Protein AF-A0A3P7K5H7-F1 (afdb_monomer)

pLDDT: mean 81.03, std 12.05, range [38.81, 89.62]

Structure (mmCIF, N/CA/C/O backbone):
data_AF-A0A3P7K5H7-F1
#
_entry.id   AF-A0A3P7K5H7-F1
#
loop_
_atom_site.group_PDB
_atom_site.id
_atom_site.type_symbol
_atom_site.label_atom_id
_atom_site.label_alt_id
_atom_site.label_comp_id
_atom_site.label_asym_id
_atom_site.label_entity_id
_atom_site.label_seq_id
_atom_site.pdbx_PDB_ins_code
_atom_site.Cartn_x
_atom_site.Cartn_y
_atom_site.Cartn_z
_atom_site.occupancy
_atom_site.B_iso_or_equiv
_atom_site.auth_seq_id
_atom_site.auth_comp_id
_atom_site.auth_asym_id
_atom_site.auth_atom_id
_atom_site.pdbx_PDB_model_num
ATOM 1 N N . ASP A 1 1 ? 1.215 -4.196 -19.303 1.00 53.62 1 ASP A N 1
ATOM 2 C CA . ASP A 1 1 ? 1.573 -5.328 -18.434 1.00 53.62 1 ASP A CA 1
ATOM 3 C C . ASP A 1 1 ? 0.515 -5.566 -17.366 1.00 53.62 1 ASP A C 1
ATOM 5 O O . ASP A 1 1 ? 0.261 -4.686 -16.552 1.00 53.62 1 ASP A O 1
ATOM 9 N N . GLY A 1 2 ? -0.170 -6.711 -17.393 1.00 62.66 2 GLY A N 1
ATOM 10 C CA . GLY A 1 2 ? -1.225 -7.041 -16.418 1.00 62.66 2 GLY A CA 1
ATOM 11 C C . GLY A 1 2 ? -0.701 -7.344 -15.006 1.00 62.66 2 GLY A C 1
ATOM 12 O O . GLY A 1 2 ? -1.456 -7.287 -14.042 1.00 62.66 2 GLY A O 1
ATOM 13 N N . SER A 1 3 ? 0.601 -7.607 -14.872 1.00 74.69 3 SER A N 1
ATOM 14 C CA . SER A 1 3 ? 1.282 -7.983 -13.627 1.00 74.69 3 SER A CA 1
ATOM 15 C C . SER A 1 3 ? 1.160 -6.932 -12.519 1.00 74.69 3 SER A C 1
ATOM 17 O O . SER A 1 3 ? 0.825 -7.287 -11.389 1.00 74.69 3 SER A O 1
ATOM 19 N N . PHE A 1 4 ? 1.364 -5.651 -12.840 1.00 78.38 4 PHE A N 1
ATOM 20 C CA . PHE A 1 4 ? 1.301 -4.567 -11.856 1.00 78.38 4 PHE A CA 1
ATOM 21 C C . PHE A 1 4 ? -0.123 -4.326 -11.347 1.00 78.38 4 PHE A C 1
ATOM 23 O O . PHE A 1 4 ? -0.335 -4.266 -10.142 1.00 78.38 4 PHE A O 1
ATOM 30 N N . LYS A 1 5 ? -1.119 -4.237 -12.242 1.00 81.25 5 LYS A N 1
ATOM 31 C CA . LYS A 1 5 ? -2.518 -3.986 -11.847 1.00 81.25 5 LYS A CA 1
ATOM 32 C C . LYS A 1 5 ? -3.055 -5.096 -10.940 1.00 81.25 5 LYS A C 1
ATOM 34 O O . LYS A 1 5 ? -3.706 -4.807 -9.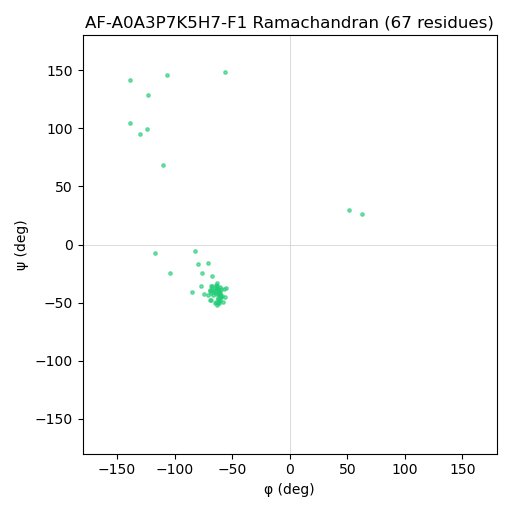941 1.00 81.25 5 LYS A O 1
ATOM 39 N N . THR A 1 6 ? -2.735 -6.353 -11.249 1.00 85.12 6 THR A N 1
ATOM 40 C CA . THR A 1 6 ? -3.080 -7.491 -10.387 1.00 85.12 6 THR A CA 1
ATOM 41 C C . THR A 1 6 ? -2.322 -7.443 -9.061 1.00 85.12 6 THR A C 1
ATOM 43 O O . THR A 1 6 ? -2.921 -7.648 -8.012 1.00 85.12 6 THR A O 1
ATOM 46 N N . GLY A 1 7 ? -1.023 -7.133 -9.082 1.00 83.88 7 GLY A N 1
ATOM 47 C CA . GLY A 1 7 ? -0.212 -6.996 -7.871 1.00 83.88 7 GLY A CA 1
ATOM 48 C C . GLY A 1 7 ? -0.710 -5.907 -6.926 1.00 83.88 7 GLY A C 1
ATOM 49 O O . GLY A 1 7 ? -0.823 -6.130 -5.723 1.00 83.88 7 GLY A O 1
ATOM 50 N N . LEU A 1 8 ? -1.064 -4.755 -7.488 1.00 85.75 8 LEU A N 1
ATOM 51 C CA . LEU A 1 8 ? -1.657 -3.628 -6.787 1.00 85.75 8 LEU A CA 1
ATOM 52 C C . LEU A 1 8 ? -3.012 -4.002 -6.178 1.00 85.75 8 LEU A C 1
ATOM 54 O O . LEU A 1 8 ? -3.226 -3.730 -5.002 1.00 85.75 8 LEU A O 1
ATOM 58 N N . TYR A 1 9 ? -3.894 -4.661 -6.938 1.00 84.94 9 TYR A N 1
ATOM 59 C CA . TYR A 1 9 ? -5.180 -5.133 -6.419 1.00 84.94 9 TYR A CA 1
ATOM 60 C C . TYR A 1 9 ? -4.990 -6.078 -5.227 1.00 84.94 9 TYR A C 1
ATOM 62 O O . TYR A 1 9 ? -5.569 -5.855 -4.170 1.00 84.94 9 TYR A O 1
ATOM 70 N N . CYS A 1 10 ? -4.114 -7.080 -5.354 1.00 87.50 10 CYS A N 1
ATOM 71 C CA . CYS A 1 10 ? -3.809 -7.995 -4.255 1.00 87.50 10 CYS A CA 1
ATOM 72 C C . CYS A 1 10 ? -3.212 -7.270 -3.038 1.00 87.50 10 CYS A C 1
ATOM 74 O O . CYS A 1 10 ? -3.552 -7.600 -1.906 1.00 87.50 10 CYS A O 1
ATOM 76 N N . CYS A 1 11 ? -2.332 -6.290 -3.264 1.00 87.25 11 CYS A N 1
ATOM 77 C CA . CYS A 1 11 ? -1.717 -5.495 -2.203 1.00 87.25 11 CYS A CA 1
ATOM 78 C C . CYS A 1 11 ? -2.757 -4.687 -1.436 1.00 87.25 11 CYS A C 1
ATOM 80 O O . CYS A 1 11 ? -2.845 -4.813 -0.218 1.00 87.25 11 CYS A O 1
ATOM 82 N N . VAL A 1 12 ? -3.587 -3.921 -2.145 1.00 86.19 12 VAL A N 1
ATOM 83 C CA . VAL A 1 12 ? -4.642 -3.121 -1.521 1.00 86.19 12 VAL A CA 1
ATOM 84 C C . VAL A 1 12 ? -5.628 -4.031 -0.792 1.00 86.19 12 VAL A C 1
ATOM 86 O O . VAL A 1 12 ? -5.861 -3.806 0.388 1.00 86.19 12 VAL A O 1
ATOM 89 N N . SER A 1 13 ? -6.128 -5.105 -1.411 1.00 88.50 13 SER A N 1
ATOM 90 C CA . SER A 1 13 ? -7.051 -6.036 -0.740 1.00 88.50 13 SER A CA 1
ATOM 91 C C . SER A 1 13 ? -6.474 -6.608 0.558 1.00 88.50 13 SER A C 1
ATOM 93 O O . SER A 1 13 ? -7.147 -6.579 1.587 1.00 88.50 13 SER A O 1
ATOM 95 N N . LEU A 1 14 ? -5.208 -7.042 0.548 1.00 88.75 14 LEU A N 1
ATOM 96 C CA . LEU A 1 14 ? -4.548 -7.566 1.745 1.00 88.75 14 LEU A CA 1
ATOM 97 C C . LEU A 1 14 ? -4.395 -6.493 2.833 1.00 88.75 14 LEU A C 1
ATOM 99 O O . LEU A 1 14 ? -4.613 -6.768 4.009 1.00 88.75 14 LEU A O 1
ATOM 103 N N . LEU A 1 15 ? -4.048 -5.261 2.459 1.00 87.56 15 LEU A N 1
ATOM 104 C CA . LEU A 1 15 ? -3.938 -4.145 3.401 1.00 87.56 15 LEU A CA 1
ATOM 105 C C . LEU A 1 15 ? -5.281 -3.794 4.046 1.00 87.56 15 LEU A C 1
ATOM 107 O O . LEU A 1 15 ? -5.324 -3.491 5.236 1.00 87.56 15 LEU A O 1
ATOM 111 N N . LEU A 1 16 ? -6.376 -3.873 3.290 1.00 84.00 16 LEU A N 1
ATOM 112 C CA . LEU A 1 16 ? -7.720 -3.625 3.808 1.00 84.00 16 LEU A CA 1
ATOM 113 C C . LEU A 1 16 ? -8.185 -4.714 4.773 1.00 84.00 16 LEU A C 1
ATOM 115 O O . LEU A 1 16 ? -8.804 -4.405 5.790 1.00 84.00 16 LEU A O 1
ATOM 119 N N . GLU A 1 17 ? -7.879 -5.977 4.482 1.00 88.25 17 GLU A N 1
ATOM 120 C CA . GLU A 1 17 ? -8.138 -7.084 5.407 1.00 88.25 17 GLU A CA 1
ATOM 121 C C . GLU A 1 17 ? -7.368 -6.896 6.721 1.00 88.25 17 GLU A C 1
ATOM 123 O O . GLU A 1 17 ? -7.949 -7.025 7.799 1.00 88.25 17 GLU A O 1
ATOM 128 N N . ARG A 1 18 ? -6.090 -6.502 6.639 1.00 87.50 18 ARG A N 1
ATOM 129 C CA . ARG A 1 18 ? -5.245 -6.214 7.810 1.00 87.50 18 ARG A CA 1
ATOM 130 C C . ARG A 1 18 ? -5.754 -5.031 8.621 1.00 87.50 18 ARG A C 1
ATOM 132 O O . ARG A 1 18 ? -5.823 -5.126 9.843 1.00 87.50 18 ARG A O 1
ATOM 139 N N . LEU A 1 19 ? -6.184 -3.959 7.958 1.00 85.88 19 LEU A N 1
ATOM 140 C CA . LEU A 1 19 ? -6.792 -2.817 8.633 1.00 85.88 19 LEU A CA 1
ATOM 141 C C . LEU A 1 19 ? -8.043 -3.235 9.415 1.00 85.88 19 LEU A C 1
ATOM 143 O O . LEU A 1 19 ? -8.193 -2.848 10.566 1.00 85.88 19 LEU A O 1
ATOM 147 N N . LYS A 1 20 ? -8.921 -4.053 8.824 1.00 83.94 20 LYS A N 1
ATOM 148 C CA . LYS A 1 20 ? -10.144 -4.521 9.498 1.00 83.94 20 LYS A CA 1
ATOM 149 C C . LYS A 1 20 ? -9.861 -5.455 10.677 1.00 83.94 20 LYS A C 1
ATOM 151 O O . LYS A 1 20 ? -10.603 -5.418 11.651 1.00 83.94 20 LYS A O 1
ATOM 156 N N . ALA A 1 21 ? -8.837 -6.301 10.575 1.00 88.88 21 ALA A N 1
ATOM 157 C CA . ALA A 1 21 ? -8.529 -7.306 11.590 1.00 88.88 21 ALA A CA 1
ATOM 158 C C . ALA A 1 21 ? -7.676 -6.764 12.749 1.00 88.88 21 ALA A C 1
ATOM 160 O O . ALA A 1 21 ? -7.911 -7.111 13.902 1.00 88.88 21 ALA A O 1
ATOM 161 N N . GLU A 1 22 ? -6.679 -5.932 12.446 1.00 88.62 22 GLU A N 1
ATOM 162 C CA . GLU A 1 22 ? -5.626 -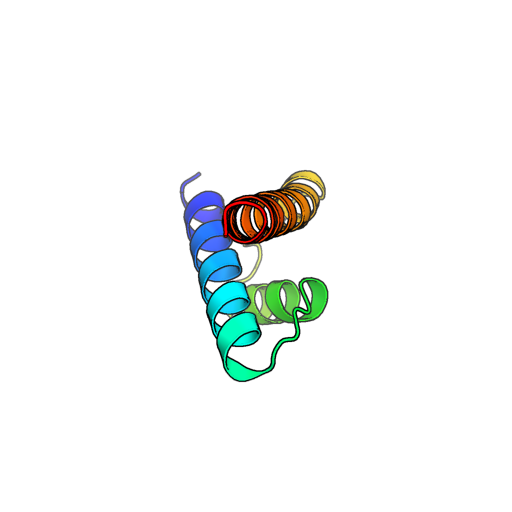5.528 13.389 1.00 88.62 22 GLU A CA 1
ATOM 163 C C . GLU A 1 22 ? -5.634 -4.016 13.677 1.00 88.62 22 GLU A C 1
ATOM 165 O O . GLU A 1 22 ? -4.874 -3.547 14.522 1.00 88.62 22 GLU A O 1
ATOM 170 N N . ASN A 1 23 ? -6.458 -3.239 12.961 1.00 84.25 23 ASN A N 1
ATOM 171 C CA . ASN A 1 23 ? -6.454 -1.771 12.968 1.00 84.25 23 ASN A CA 1
ATOM 172 C C . ASN A 1 23 ? -5.060 -1.163 12.705 1.00 84.25 23 ASN A C 1
ATOM 174 O O . ASN A 1 23 ? -4.716 -0.087 13.194 1.00 84.25 23 ASN A O 1
ATOM 178 N N . ARG A 1 24 ? -4.234 -1.882 11.932 1.00 84.50 24 ARG A N 1
ATOM 179 C CA . ARG A 1 24 ? -2.856 -1.521 11.593 1.00 84.50 24 ARG A CA 1
ATOM 180 C C . ARG A 1 24 ? -2.581 -1.819 10.124 1.00 84.50 24 ARG A C 1
ATOM 182 O O . ARG A 1 24 ? -3.008 -2.837 9.588 1.00 84.50 24 ARG A O 1
ATOM 189 N N . ILE A 1 25 ? -1.818 -0.934 9.489 1.00 86.62 25 ILE A N 1
ATOM 190 C CA . ILE A 1 25 ? -1.345 -1.084 8.112 1.00 86.62 25 ILE A CA 1
ATOM 191 C C . ILE A 1 25 ? 0.186 -1.009 8.098 1.00 86.62 25 ILE A C 1
ATOM 193 O O . ILE A 1 25 ? 0.772 -0.069 8.628 1.00 86.62 25 ILE A O 1
ATOM 197 N N . ASP A 1 26 ? 0.827 -1.994 7.463 1.00 89.50 26 ASP A N 1
ATOM 198 C CA . ASP A 1 26 ? 2.270 -2.014 7.198 1.00 89.50 26 ASP A CA 1
ATOM 199 C C . ASP A 1 26 ? 2.513 -2.334 5.717 1.00 89.50 26 ASP A C 1
ATOM 201 O O . ASP A 1 26 ? 2.498 -3.489 5.276 1.00 89.50 26 ASP A O 1
ATOM 205 N N . ILE A 1 27 ? 2.680 -1.276 4.922 1.00 88.50 27 ILE A N 1
ATOM 206 C CA . ILE A 1 27 ? 2.783 -1.373 3.461 1.00 88.50 27 ILE A CA 1
ATOM 207 C C . ILE A 1 27 ? 4.098 -2.042 3.054 1.00 88.50 27 ILE A C 1
ATOM 209 O O . ILE A 1 27 ? 4.101 -2.884 2.157 1.00 88.50 27 ILE A O 1
ATOM 213 N N . PHE A 1 28 ? 5.200 -1.735 3.744 1.00 88.44 28 PHE A N 1
ATOM 214 C CA . PHE A 1 28 ? 6.510 -2.310 3.444 1.00 88.44 28 PHE A CA 1
ATOM 215 C C . PHE A 1 28 ? 6.508 -3.829 3.634 1.00 88.44 28 PHE A C 1
ATOM 217 O O . PHE A 1 28 ? 6.894 -4.567 2.724 1.00 88.44 28 PHE A O 1
ATOM 224 N N . GLN A 1 29 ? 6.024 -4.310 4.784 1.00 89.62 29 GLN A N 1
ATOM 225 C CA . GLN A 1 29 ? 5.949 -5.749 5.049 1.00 89.62 29 GLN A CA 1
ATOM 226 C C . GLN A 1 29 ? 5.003 -6.461 4.080 1.00 89.62 29 GLN A C 1
ATOM 228 O O . GLN A 1 29 ? 5.313 -7.551 3.596 1.00 89.62 29 GLN A O 1
ATOM 233 N N . THR A 1 30 ? 3.881 -5.830 3.733 1.00 89.06 30 THR A N 1
ATOM 234 C CA . THR A 1 30 ? 2.904 -6.386 2.785 1.00 89.06 30 THR A CA 1
ATOM 235 C C . THR A 1 30 ? 3.502 -6.525 1.385 1.00 89.06 30 THR A C 1
ATOM 237 O O . THR A 1 30 ? 3.458 -7.609 0.799 1.00 89.06 30 THR A O 1
ATOM 240 N N . VAL A 1 31 ? 4.126 -5.467 0.863 1.00 87.44 31 VAL A N 1
ATOM 241 C CA . VAL A 1 31 ? 4.792 -5.486 -0.446 1.00 87.44 31 VAL A CA 1
ATOM 242 C C . VAL A 1 31 ? 5.919 -6.516 -0.468 1.00 87.44 31 VAL A C 1
ATOM 244 O O . VAL A 1 31 ? 6.008 -7.305 -1.411 1.00 87.44 31 VAL A O 1
ATOM 247 N N . ARG A 1 32 ? 6.738 -6.576 0.588 1.00 87.94 32 ARG A N 1
ATOM 248 C CA . ARG A 1 32 ? 7.821 -7.558 0.706 1.00 87.94 32 ARG A CA 1
ATOM 249 C C . ARG A 1 32 ? 7.288 -8.992 0.722 1.00 87.94 32 ARG A C 1
ATOM 251 O O . ARG A 1 32 ? 7.833 -9.850 0.032 1.00 87.94 32 ARG A O 1
ATOM 258 N N . SER A 1 33 ? 6.198 -9.254 1.445 1.00 88.81 33 SER A N 1
ATOM 259 C CA . SER A 1 33 ? 5.546 -10.571 1.463 1.00 88.81 33 SER A CA 1
ATOM 260 C C . SER A 1 33 ? 4.984 -10.962 0.090 1.00 88.81 33 SER A C 1
ATOM 262 O O . SER A 1 33 ? 5.058 -12.126 -0.306 1.00 88.81 33 SER A O 1
ATOM 264 N N . LEU A 1 34 ? 4.454 -10.001 -0.673 1.00 85.44 34 LEU A N 1
ATOM 265 C CA . LEU A 1 34 ? 3.994 -10.238 -2.044 1.00 85.44 34 LEU A CA 1
ATOM 266 C C . LEU A 1 34 ? 5.155 -10.529 -2.997 1.00 85.44 34 LEU A C 1
ATOM 268 O O . LEU A 1 34 ? 5.058 -11.468 -3.784 1.00 85.44 34 LEU A O 1
ATOM 272 N N . GLN A 1 35 ? 6.263 -9.793 -2.884 1.00 86.31 35 GLN A N 1
ATOM 273 C CA . GLN A 1 35 ? 7.477 -10.037 -3.668 1.00 86.31 35 GLN A CA 1
ATOM 274 C C . GLN A 1 35 ? 8.101 -11.411 -3.378 1.00 86.31 35 GLN A C 1
ATOM 276 O O . GLN A 1 35 ? 8.644 -12.033 -4.287 1.00 86.31 35 GLN A O 1
ATOM 281 N N . GLN A 1 36 ? 7.990 -11.913 -2.141 1.00 87.31 36 GLN A N 1
ATOM 282 C CA . GLN A 1 36 ? 8.419 -13.273 -1.789 1.00 87.31 36 GLN A CA 1
ATOM 283 C C . GLN A 1 36 ? 7.579 -14.351 -2.486 1.00 87.31 36 GLN A C 1
ATOM 285 O O . GLN A 1 36 ? 8.128 -15.355 -2.927 1.00 87.31 36 GLN A O 1
ATOM 290 N N . LYS A 1 37 ? 6.256 -14.159 -2.595 1.00 84.94 37 LYS A N 1
ATOM 291 C CA . LYS A 1 37 ? 5.363 -15.119 -3.270 1.00 84.94 37 LYS A CA 1
ATOM 292 C C . LYS A 1 37 ? 5.450 -15.033 -4.791 1.00 84.94 37 LYS A C 1
ATOM 294 O O . LYS A 1 37 ? 5.318 -16.040 -5.479 1.00 84.94 37 LYS A O 1
ATOM 299 N N . ARG A 1 38 ? 5.630 -13.823 -5.318 1.00 83.38 38 ARG A N 1
ATOM 300 C CA . ARG A 1 38 ? 5.747 -13.552 -6.746 1.00 83.38 38 ARG A CA 1
ATOM 301 C C . ARG A 1 38 ? 6.851 -12.514 -6.958 1.00 83.38 38 ARG A C 1
ATOM 303 O O . ARG A 1 38 ? 6.627 -11.330 -6.699 1.00 83.38 38 ARG A O 1
ATOM 310 N N . PRO A 1 39 ? 8.029 -12.934 -7.443 1.00 80.56 39 PRO A N 1
ATOM 311 C CA . PRO A 1 39 ? 9.120 -12.017 -7.736 1.00 80.56 39 PRO A CA 1
ATOM 312 C C . PRO A 1 39 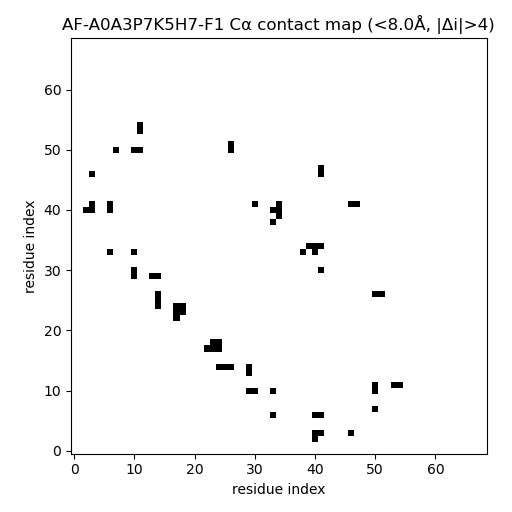? 8.683 -10.927 -8.722 1.00 80.56 39 PRO A C 1
ATOM 314 O O . PRO A 1 39 ? 7.851 -11.169 -9.598 1.00 80.56 39 PRO A O 1
ATOM 317 N N . PHE A 1 40 ? 9.262 -9.731 -8.589 1.00 79.31 40 PHE A N 1
ATOM 318 C CA . PHE A 1 40 ? 9.106 -8.628 -9.549 1.00 79.31 40 PHE A CA 1
ATOM 319 C C . PHE A 1 40 ? 7.673 -8.081 -9.724 1.00 79.31 40 PHE A C 1
ATOM 321 O O . PHE A 1 40 ? 7.346 -7.523 -10.766 1.00 79.31 40 PHE A O 1
ATOM 328 N N . VAL A 1 41 ? 6.800 -8.198 -8.714 1.00 75.81 41 VAL A N 1
ATOM 329 C CA . VAL A 1 41 ? 5.464 -7.557 -8.753 1.00 75.81 41 VAL A CA 1
ATOM 330 C C . VAL A 1 41 ? 5.548 -6.029 -8.680 1.00 75.81 41 VAL A C 1
ATOM 332 O O . VAL A 1 41 ? 4.766 -5.340 -9.328 1.00 75.81 41 VAL A O 1
ATOM 335 N N . PHE A 1 42 ? 6.510 -5.516 -7.913 1.00 80.62 42 PHE A N 1
ATOM 336 C CA . PHE A 1 42 ? 6.804 -4.090 -7.791 1.00 80.62 42 PHE A CA 1
ATOM 337 C C . PHE A 1 42 ? 8.275 -3.887 -8.143 1.00 80.62 42 PHE A C 1
ATOM 339 O O . PHE A 1 42 ? 9.145 -4.202 -7.330 1.00 80.62 42 PHE A O 1
ATOM 346 N N . THR A 1 43 ? 8.545 -3.461 -9.375 1.00 79.69 43 THR A N 1
ATOM 347 C CA . THR A 1 43 ? 9.909 -3.316 -9.920 1.00 79.69 43 THR A CA 1
ATOM 348 C C . THR A 1 43 ? 10.376 -1.872 -9.980 1.00 79.69 43 THR A C 1
ATOM 350 O O . THR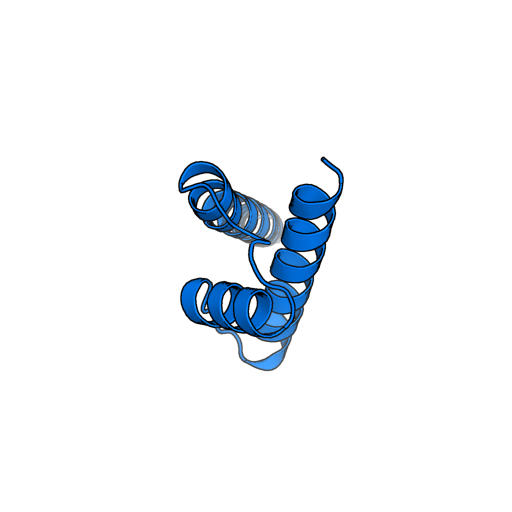 A 1 43 ? 11.576 -1.624 -9.944 1.00 79.69 43 THR A O 1
ATOM 353 N N . SER A 1 44 ? 9.442 -0.922 -10.049 1.00 86.88 44 SER A N 1
ATOM 354 C CA . SER A 1 44 ? 9.737 0.510 -10.081 1.00 86.88 44 SER A CA 1
ATOM 355 C C . SER A 1 44 ? 9.384 1.174 -8.754 1.00 86.88 44 SER A C 1
ATOM 357 O O . SER A 1 44 ? 8.381 0.838 -8.117 1.00 86.88 44 SER A O 1
ATOM 359 N N . PHE A 1 45 ? 10.173 2.177 -8.373 1.00 86.12 45 PHE A N 1
ATOM 360 C CA . PHE A 1 45 ? 9.856 3.059 -7.253 1.00 86.12 45 PHE A CA 1
ATOM 361 C C . PHE A 1 45 ? 8.476 3.712 -7.414 1.00 86.12 45 PHE A C 1
ATOM 363 O O . PHE A 1 45 ? 7.729 3.818 -6.447 1.00 86.12 45 PHE A O 1
ATOM 370 N N . GLU A 1 46 ? 8.089 4.072 -8.639 1.00 86.88 46 GLU A N 1
ATOM 371 C CA . GLU A 1 46 ? 6.788 4.687 -8.929 1.00 86.88 46 GLU A CA 1
ATOM 372 C C . GLU A 1 46 ? 5.623 3.759 -8.575 1.00 86.88 46 GLU A C 1
ATOM 374 O O . GLU A 1 46 ? 4.613 4.199 -8.036 1.00 86.88 46 GLU A O 1
ATOM 379 N N . GLN A 1 47 ? 5.777 2.455 -8.816 1.00 84.88 47 GLN A N 1
ATOM 380 C CA . GLN A 1 47 ? 4.771 1.447 -8.477 1.00 84.88 47 GLN A CA 1
ATOM 381 C C . GLN A 1 47 ? 4.620 1.295 -6.959 1.00 84.88 47 GLN A C 1
ATOM 383 O O . GLN A 1 47 ? 3.508 1.134 -6.452 1.00 84.88 47 GLN A O 1
ATOM 388 N N . TYR A 1 48 ? 5.736 1.373 -6.232 1.00 86.25 48 TYR A N 1
ATOM 389 C CA . TYR A 1 48 ? 5.748 1.357 -4.773 1.00 86.25 48 TYR A CA 1
ATOM 390 C C . TYR A 1 48 ? 5.118 2.629 -4.190 1.00 86.25 48 TYR A C 1
ATOM 392 O O . TYR A 1 48 ? 4.222 2.545 -3.353 1.00 86.25 48 TYR A O 1
ATOM 400 N N . ALA A 1 49 ? 5.510 3.804 -4.690 1.00 89.31 49 ALA A N 1
ATOM 401 C CA . ALA A 1 49 ? 4.936 5.090 -4.300 1.00 89.31 49 ALA A CA 1
ATOM 402 C C . ALA A 1 49 ? 3.427 5.153 -4.590 1.00 89.31 49 ALA A C 1
ATOM 404 O O . ALA A 1 49 ? 2.650 5.646 -3.771 1.00 89.31 49 ALA A O 1
ATOM 405 N N . PHE A 1 50 ? 2.993 4.581 -5.716 1.00 87.31 50 PHE A N 1
ATOM 406 C CA . PHE A 1 50 ? 1.579 4.473 -6.054 1.00 87.31 50 PHE A CA 1
ATOM 407 C C . PHE A 1 50 ? 0.800 3.627 -5.038 1.00 87.31 50 PHE A C 1
ATOM 409 O O . PHE A 1 50 ? -0.319 3.992 -4.688 1.00 87.31 50 PHE A O 1
ATOM 416 N N . CYS A 1 51 ? 1.376 2.538 -4.511 1.00 86.00 51 CYS A N 1
ATOM 417 C CA . CYS A 1 51 ? 0.718 1.737 -3.471 1.00 86.00 51 CYS A CA 1
ATOM 418 C C . CYS A 1 51 ? 0.441 2.557 -2.207 1.00 86.00 51 CYS A C 1
ATOM 420 O O . CYS A 1 51 ? -0.652 2.466 -1.656 1.00 86.00 51 CYS A O 1
ATOM 422 N N . TYR A 1 52 ? 1.399 3.384 -1.774 1.00 88.81 52 TYR A N 1
ATOM 423 C CA . TYR A 1 52 ? 1.188 4.291 -0.642 1.00 88.81 52 TYR A CA 1
ATOM 424 C C . TYR A 1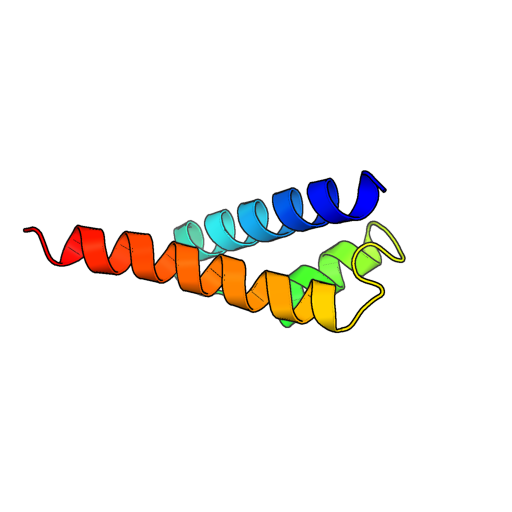 52 ? 0.054 5.268 -0.918 1.00 88.81 52 TYR A C 1
ATOM 426 O O . TYR A 1 52 ? -0.847 5.410 -0.094 1.00 88.81 52 TYR A O 1
ATOM 434 N N . LYS A 1 53 ? 0.072 5.900 -2.094 1.00 89.62 53 LYS A N 1
ATOM 435 C CA . LYS A 1 53 ? -0.951 6.873 -2.467 1.00 89.62 53 LYS A CA 1
ATOM 436 C C . LYS A 1 53 ? -2.345 6.251 -2.535 1.00 89.62 53 LYS A C 1
ATOM 438 O O . LYS A 1 53 ? -3.262 6.778 -1.925 1.00 89.62 53 LYS A O 1
ATOM 443 N N . ALA A 1 54 ? -2.486 5.088 -3.166 1.00 86.88 54 ALA A N 1
ATOM 444 C CA . ALA A 1 54 ? -3.766 4.390 -3.270 1.00 86.88 54 ALA A CA 1
ATOM 445 C C . ALA A 1 54 ? -4.362 4.021 -1.898 1.00 86.88 54 ALA A C 1
ATOM 447 O O . ALA A 1 54 ? -5.576 4.080 -1.714 1.00 86.88 54 ALA A O 1
ATOM 448 N N . VAL A 1 55 ? -3.518 3.645 -0.932 1.00 84.56 55 VAL A N 1
ATOM 449 C CA . VAL A 1 55 ? -3.955 3.324 0.436 1.00 84.56 55 VAL A CA 1
ATOM 450 C C . VAL A 1 55 ? -4.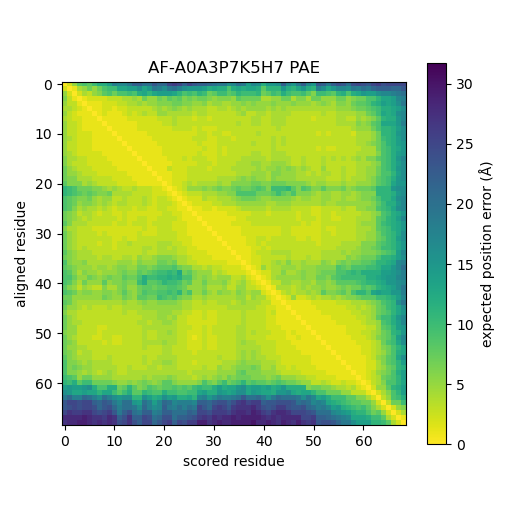382 4.582 1.186 1.00 84.56 55 VAL A C 1
ATOM 452 O O . VAL A 1 55 ? -5.418 4.558 1.842 1.00 84.56 55 VAL A O 1
ATOM 455 N N . ILE A 1 56 ? -3.622 5.674 1.074 1.00 87.06 56 ILE A N 1
ATOM 456 C CA . ILE A 1 56 ? -3.977 6.964 1.683 1.00 87.06 56 ILE A CA 1
ATOM 457 C C . ILE A 1 56 ? -5.295 7.476 1.098 1.00 87.06 56 ILE A C 1
ATOM 459 O O . ILE A 1 56 ? -6.222 7.728 1.856 1.00 87.06 56 ILE A O 1
ATOM 463 N N . ASP A 1 57 ? -5.426 7.514 -0.231 1.00 87.44 57 ASP A N 1
ATOM 464 C CA . ASP A 1 57 ? -6.649 7.959 -0.911 1.00 87.44 57 ASP A CA 1
ATOM 465 C C . ASP A 1 57 ? -7.869 7.120 -0.473 1.00 87.44 57 ASP A C 1
ATOM 467 O O . ASP A 1 57 ? -8.971 7.640 -0.264 1.00 87.44 57 ASP A O 1
ATOM 471 N N . TYR A 1 58 ? -7.682 5.808 -0.278 1.00 83.00 58 TYR A N 1
ATOM 472 C CA . TYR A 1 58 ? -8.718 4.936 0.270 1.00 83.00 58 TYR A CA 1
ATOM 473 C C . TYR A 1 58 ? -9.081 5.314 1.713 1.00 83.00 58 TYR A C 1
ATOM 475 O O . TYR A 1 58 ? -10.264 5.462 2.024 1.00 83.00 58 TYR A O 1
ATOM 483 N N . LEU A 1 59 ? -8.093 5.477 2.596 1.00 82.25 59 LEU A N 1
ATOM 484 C CA . LEU A 1 59 ? -8.316 5.849 3.997 1.00 82.25 59 LEU A CA 1
ATOM 485 C C . LEU A 1 59 ? -9.004 7.213 4.110 1.00 82.25 59 LEU A C 1
ATOM 487 O O . LEU A 1 59 ? -9.965 7.344 4.865 1.00 82.25 59 LEU A O 1
ATOM 491 N N . ASP A 1 60 ? -8.592 8.189 3.305 1.00 85.56 60 ASP A N 1
ATOM 492 C CA . ASP A 1 60 ? -9.200 9.518 3.242 1.00 85.56 60 ASP A CA 1
ATOM 493 C C . ASP A 1 60 ? -10.653 9.449 2.767 1.00 85.56 60 ASP A C 1
ATOM 495 O O . ASP A 1 60 ? -11.513 10.168 3.276 1.00 85.56 60 ASP A O 1
ATOM 499 N N . THR A 1 61 ? -10.979 8.541 1.843 1.00 81.25 61 THR A N 1
ATOM 500 C CA . THR A 1 61 ? -12.371 8.307 1.426 1.00 81.25 61 THR A CA 1
ATOM 501 C C . THR A 1 61 ? -13.226 7.771 2.580 1.00 81.25 61 THR A C 1
ATOM 503 O O . THR A 1 61 ? -14.406 8.106 2.683 1.00 81.25 61 THR A O 1
ATOM 506 N N . PHE A 1 62 ? -12.655 6.953 3.466 1.00 70.81 62 PHE A N 1
ATOM 507 C CA . PHE A 1 62 ? -13.340 6.470 4.669 1.00 70.81 62 PHE A CA 1
ATOM 508 C C . PHE A 1 62 ? -13.454 7.552 5.741 1.00 70.81 62 PHE A C 1
ATOM 510 O O . PHE A 1 62 ? -14.522 7.712 6.328 1.00 70.81 62 PHE A O 1
ATOM 517 N N . ASN A 1 63 ? -12.394 8.327 5.958 1.00 70.69 63 ASN A N 1
ATOM 518 C CA . ASN A 1 63 ? -12.381 9.381 6.964 1.00 70.69 63 ASN A CA 1
ATOM 519 C C . ASN A 1 63 ? -13.354 10.516 6.598 1.00 70.69 63 ASN A C 1
ATOM 521 O O . ASN A 1 63 ? -14.119 10.978 7.439 1.00 70.69 63 ASN A O 1
ATOM 525 N N . ASN A 1 64 ? -13.428 10.882 5.314 1.00 61.56 64 ASN A N 1
ATOM 526 C CA . ASN A 1 64 ? -14.414 11.842 4.809 1.00 61.56 64 ASN A CA 1
ATOM 527 C C . ASN A 1 64 ? -15.858 11.317 4.875 1.00 61.56 64 ASN A C 1
ATOM 529 O O . ASN A 1 64 ? -16.787 12.107 5.015 1.00 61.56 64 ASN A O 1
ATOM 533 N N . LYS A 1 65 ? -16.072 9.996 4.818 1.00 53.22 65 LYS A N 1
ATOM 534 C CA . LYS A 1 65 ? -17.395 9.393 5.059 1.00 53.22 65 LYS A CA 1
ATOM 535 C C . LYS A 1 65 ? -17.773 9.353 6.542 1.00 53.22 65 LYS A C 1
ATOM 537 O O . LYS A 1 65 ? -18.959 9.333 6.840 1.00 53.22 65 LYS A O 1
ATOM 542 N N . GLY A 1 66 ? -16.799 9.369 7.453 1.00 47.28 66 GLY A N 1
ATOM 543 C CA . GLY A 1 66 ? -17.022 9.514 8.896 1.00 47.28 66 GLY A CA 1
ATOM 544 C C . GLY A 1 66 ? -17.275 10.956 9.351 1.00 47.28 66 GLY A C 1
ATOM 545 O O . GLY A 1 66 ? -17.791 11.154 10.441 1.00 47.28 66 GLY A O 1
ATOM 546 N N . ALA A 1 67 ? -16.950 11.956 8.523 1.00 43.94 67 ALA A N 1
ATOM 547 C CA . ALA A 1 67 ? -17.236 13.370 8.789 1.00 43.94 67 ALA A CA 1
ATOM 548 C C . ALA A 1 67 ? -18.676 13.790 8.421 1.00 43.94 67 ALA A C 1
ATOM 550 O O . ALA A 1 67 ? -19.074 14.921 8.692 1.00 43.94 67 ALA A O 1
ATOM 551 N N . ILE A 1 68 ? -19.453 12.893 7.803 1.00 43.34 68 ILE A N 1
ATOM 552 C CA . ILE A 1 68 ? -20.897 13.047 7.590 1.00 43.34 68 ILE A CA 1
ATOM 553 C C . ILE A 1 68 ? -21.619 12.042 8.493 1.00 43.34 68 ILE A C 1
ATOM 555 O O . ILE A 1 68 ? -22.180 11.058 8.020 1.00 43.34 68 ILE A O 1
ATOM 559 N N . ILE A 1 69 ? -21.546 12.273 9.801 1.00 38.81 69 ILE A N 1
ATOM 560 C CA . ILE A 1 69 ? -22.480 11.778 10.823 1.00 38.81 69 ILE A CA 1
ATOM 561 C C . ILE A 1 69 ? -22.495 12.769 11.979 1.00 38.81 69 ILE A C 1
ATOM 563 O O . ILE A 1 69 ? -21.400 13.236 12.363 1.00 38.81 69 ILE A O 1
#

InterPro domains:
  IPR000242 Tyrosine-specific protein phosphatase, PTPase domain [PF00102] (2-56)
  IPR000242 Tyrosine-specific protein phosphatase, 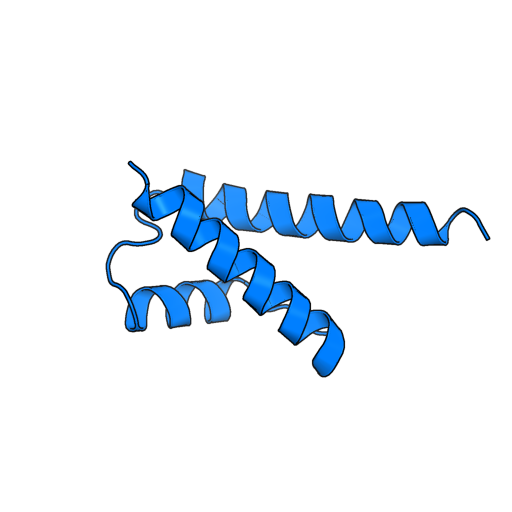PTPase domain [PS50055] (1-58)
  IPR000387 Tyrosine-specific protein phosphatases domain 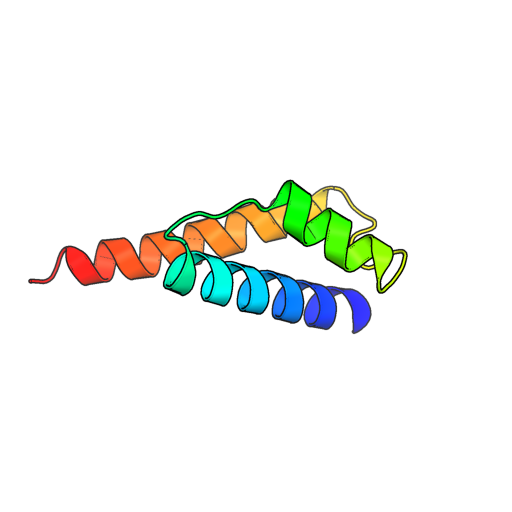[PS50056] (1-49)
  IPR029021 Protein-tyrosine phosphatase-like [G3DSA:3.90.190.10] (1-67)
  IPR029021 Protein-tyrosine phosphatase-like [SSF52799] (2-63)
  IPR050348 Protein-Tyrosine Phosphatase [PTHR19134] (5-60)

Solvent-accessible surface area (backbone atoms only — not comparable to full-atom values): 4028 Å² total; per-residue (Å²): 124,71,59,45,62,53,42,49,51,55,49,52,54,53,45,52,52,35,33,75,74,67,75,48,78,58,66,67,62,51,54,52,54,47,36,72,79,40,74,74,45,69,81,47,71,67,56,52,54,46,51,55,49,56,50,48,56,50,51,50,54,51,52,59,56,61,71,71,114

Organism: Onchocerca ochengi (NCBI:txid42157)

Radius of gyration: 12.92 Å; Cα contacts (8 Å, |Δi|>4): 35; chains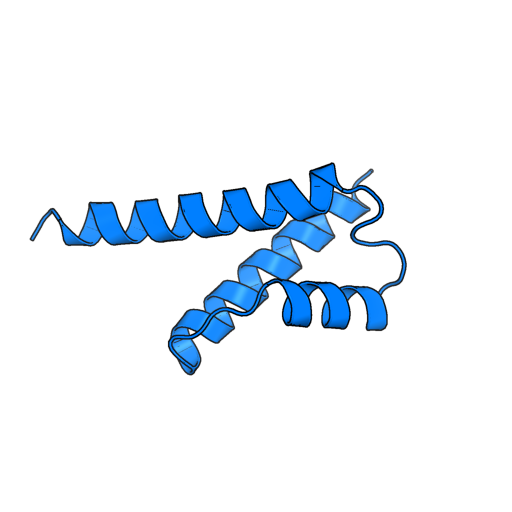: 1; bounding box: 32×28×32 Å

Foldseek 3Di:
DVLQVVLLVQLLVVQVVCCVPPVDGDSVVSNVVSCVVPPPSDVDPVSSVVSVVVNVVVVVVVVVVVVPD

Mean predicted aligned error: 6.28 Å

Nearest PDB structures (foldseek):
  6d3f-assembly2_B  TM=9.139E-01  e=2.469E-03  Homo sapiens
  3okq-assembly1_A-2  TM=3.762E-01  e=6.758E+00  Saccharomyces cerevisiae
  1knz-assembly4_N  TM=4.273E-01  e=8.672E+00  Simian rotavirus A/SA11

Sequence (69 aa):
DGSFKTGLYCCVSLLLERLKAENRIDIFQTVRSLQQKRPFVFTSFEQYAFCYKAVIDYLDTFNNKGAII

Secondary structure (DSSP, 8-state):
-HHHHHHHHHHHHHHHHHHHHHS---HHHHHHHHHHHSTTSS-SHHHHHHHHHHHHHHHHHHHHHHT--